Protein AF-A0A392PFU4-F1 (afdb_monomer_lite)

Organism: NCBI:txid97028

Secondary structure (DSSP, 8-state):
---S-------SHHHHHHHHH-SS-GGGG-S----TT-------GGGGSTT--SGGGG--

Radius of gyration: 15.75 Å; chains: 1; bounding box: 31×25×39 Å

Foldseek 3Di:
DDDPDDAQDQPDPVLVCQCVPDPPRNVVSRDDDDDPPDDDDDADPCLVDPVPDDPSRPPD

Structure (mmCIF, N/CA/C/O backbone):
data_AF-A0A392PFU4-F1
#
_entry.id   AF-A0A392PFU4-F1
#
loop_
_atom_site.group_PDB
_atom_site.id
_atom_site.type_symbol
_atom_site.label_atom_id
_atom_site.label_alt_id
_atom_site.label_comp_id
_atom_site.label_asym_id
_atom_site.label_entity_id
_atom_site.label_seq_id
_atom_site.pdbx_PDB_ins_code
_atom_site.Cartn_x
_atom_site.Cartn_y
_atom_site.Cartn_z
_atom_site.occupancy
_atom_site.B_iso_or_equiv
_atom_site.auth_seq_id
_atom_site.auth_comp_id
_atom_site.auth_asym_id
_atom_site.auth_atom_id
_atom_site.pdbx_PDB_model_num
ATOM 1 N N . MET A 1 1 ? 5.711 -15.384 -9.952 1.00 49.38 1 MET A N 1
ATOM 2 C CA . MET A 1 1 ? 5.063 -16.176 -8.885 1.00 49.38 1 MET A CA 1
ATOM 3 C C . MET A 1 1 ? 4.889 -15.239 -7.699 1.00 49.38 1 MET A C 1
ATOM 5 O O . MET A 1 1 ? 5.897 -14.730 -7.229 1.00 49.38 1 MET A O 1
ATOM 9 N N . GLY A 1 2 ? 3.656 -14.891 -7.321 1.00 67.62 2 GLY A N 1
ATOM 10 C CA . GLY A 1 2 ? 3.404 -13.975 -6.198 1.00 67.62 2 GLY A CA 1
ATOM 11 C C . GLY A 1 2 ? 3.790 -14.587 -4.845 1.00 67.62 2 GLY A C 1
ATOM 12 O O . GLY A 1 2 ? 3.919 -15.806 -4.730 1.00 67.62 2 GLY A O 1
ATOM 13 N N . SER A 1 3 ? 3.993 -13.747 -3.829 1.00 81.50 3 SER A N 1
ATOM 14 C CA . SER A 1 3 ? 4.158 -14.186 -2.435 1.00 81.50 3 SER A CA 1
ATOM 15 C C . SER A 1 3 ? 2.851 -14.796 -1.912 1.00 81.50 3 SER A C 1
ATOM 17 O O . SER A 1 3 ? 1.783 -14.255 -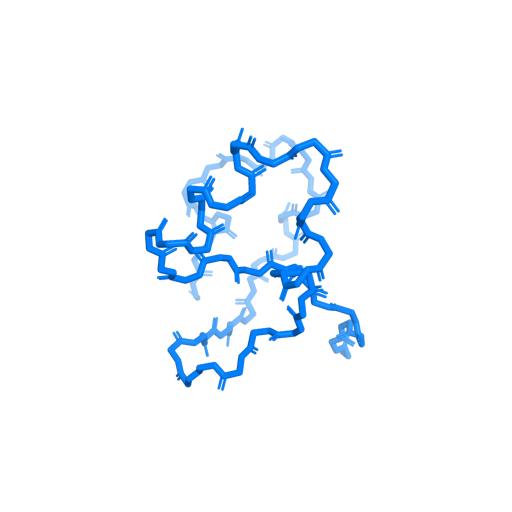2.168 1.00 81.50 3 SER A O 1
ATOM 19 N N . VAL A 1 4 ? 2.926 -15.883 -1.131 1.00 88.50 4 VAL A N 1
ATOM 20 C CA . VAL A 1 4 ? 1.764 -16.463 -0.411 1.00 88.50 4 VAL A CA 1
ATOM 21 C C . VAL A 1 4 ? 1.430 -15.717 0.887 1.00 88.50 4 VAL A C 1
ATOM 23 O O . VAL A 1 4 ? 0.522 -16.101 1.618 1.00 88.50 4 VAL A O 1
ATOM 26 N N . ARG A 1 5 ? 2.204 -14.679 1.216 1.00 91.62 5 ARG A N 1
ATOM 27 C CA . ARG A 1 5 ? 1.981 -13.806 2.370 1.00 91.62 5 ARG A CA 1
ATOM 28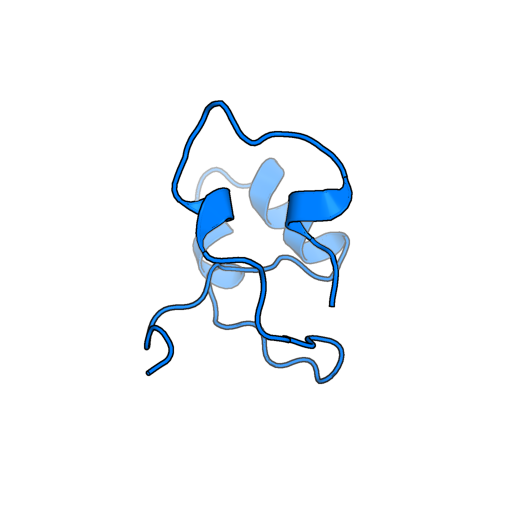 C C . ARG A 1 5 ? 1.587 -12.418 1.898 1.00 91.62 5 ARG A C 1
ATOM 30 O O . ARG A 1 5 ? 2.225 -11.884 0.990 1.00 91.62 5 ARG A O 1
ATOM 37 N N . MET A 1 6 ? 0.607 -11.845 2.585 1.00 92.88 6 MET A N 1
ATOM 38 C CA . MET A 1 6 ? 0.094 -10.495 2.372 1.00 92.88 6 MET A CA 1
ATOM 39 C C . MET A 1 6 ? 0.301 -9.674 3.649 1.00 92.88 6 MET A C 1
ATOM 41 O O . MET A 1 6 ? 0.282 -10.254 4.743 1.00 92.88 6 MET A O 1
ATOM 45 N N . PRO A 1 7 ? 0.520 -8.354 3.549 1.00 94.19 7 PRO A N 1
ATOM 46 C CA . PRO A 1 7 ? 0.465 -7.498 4.723 1.00 94.19 7 PRO A CA 1
ATOM 47 C C . PRO A 1 7 ? -0.955 -7.496 5.308 1.00 94.19 7 PRO A C 1
ATOM 49 O O . PRO A 1 7 ? -1.937 -7.691 4.594 1.00 94.19 7 PRO A O 1
ATOM 52 N N . VAL A 1 8 ? -1.059 -7.246 6.612 1.00 95.12 8 VAL A N 1
ATOM 53 C CA . VAL A 1 8 ? -2.339 -6.881 7.230 1.00 95.12 8 VAL A CA 1
ATOM 54 C C . VAL A 1 8 ? -2.664 -5.456 6.790 1.00 95.12 8 VAL A C 1
ATOM 56 O O . VAL A 1 8 ? -1.855 -4.554 7.003 1.00 95.12 8 VAL A O 1
ATOM 59 N N . ILE A 1 9 ? -3.833 -5.261 6.184 1.00 96.00 9 ILE A N 1
ATOM 60 C CA . ILE A 1 9 ? -4.336 -3.948 5.769 1.00 96.00 9 ILE A CA 1
ATOM 61 C C . ILE A 1 9 ? -5.512 -3.597 6.682 1.00 96.00 9 ILE A C 1
ATOM 63 O O . ILE A 1 9 ? -6.455 -4.375 6.813 1.00 96.00 9 ILE A O 1
ATOM 67 N N . LEU A 1 10 ? -5.439 -2.435 7.333 1.00 95.19 10 LEU A N 1
ATOM 68 C CA . LEU A 1 10 ? -6.518 -1.889 8.159 1.00 95.19 10 LEU A CA 1
ATOM 69 C C . LEU A 1 10 ? -7.346 -0.949 7.273 1.00 95.19 10 LEU A C 1
ATOM 71 O O . LEU A 1 10 ? -6.964 0.202 7.079 1.00 95.19 10 LEU A O 1
ATOM 75 N N . GLY A 1 11 ? -8.411 -1.474 6.664 1.00 92.94 11 GLY A N 1
ATOM 76 C CA . GLY A 1 11 ? -9.194 -0.756 5.645 1.00 92.94 11 GLY A CA 1
ATOM 77 C C . GLY A 1 11 ? -10.178 0.278 6.191 1.00 92.94 11 GLY A C 1
ATOM 78 O O . GLY A 1 11 ? -10.673 1.115 5.442 1.00 92.94 11 GLY A O 1
ATOM 79 N N . ASP A 1 12 ? -10.463 0.239 7.490 1.00 93.69 12 ASP A N 1
ATOM 80 C CA . ASP A 1 12 ? -11.449 1.096 8.135 1.00 93.69 12 ASP A CA 1
ATOM 81 C C . ASP A 1 12 ? -10.890 1.764 9.399 1.00 93.69 12 ASP A C 1
ATOM 83 O O . ASP A 1 12 ? -9.914 1.314 10.010 1.00 93.69 12 ASP A O 1
ATOM 87 N N . LYS A 1 13 ? -11.536 2.866 9.792 1.00 94.75 13 LYS A N 1
ATOM 88 C CA . LYS A 1 13 ? -11.122 3.673 10.940 1.00 94.75 13 LYS A CA 1
ATOM 89 C C . LYS A 1 13 ? -11.159 2.887 12.255 1.00 94.75 13 LYS A C 1
ATOM 91 O O . LYS A 1 13 ? -10.259 3.072 13.071 1.00 94.75 13 LYS A O 1
ATOM 96 N N . ASP A 1 14 ? -12.153 2.028 12.462 1.00 93.50 14 ASP A N 1
ATOM 97 C CA . ASP A 1 14 ? -12.322 1.298 13.723 1.00 93.50 14 ASP A CA 1
ATOM 98 C C . ASP A 1 14 ? -11.195 0.271 13.909 1.00 93.50 14 ASP A C 1
ATOM 100 O O . ASP A 1 14 ? -10.657 0.109 15.010 1.00 93.50 14 ASP A O 1
ATOM 104 N N . SER A 1 15 ? -10.771 -0.372 12.818 1.00 93.25 15 SER A N 1
ATOM 105 C CA . SER A 1 15 ? -9.604 -1.253 12.777 1.00 93.25 15 SER A CA 1
ATOM 106 C C . SER A 1 15 ? -8.307 -0.502 13.105 1.00 93.25 15 SER A C 1
ATOM 108 O O . SER A 1 15 ? -7.504 -0.983 13.912 1.00 93.25 15 SER A O 1
ATOM 110 N N . THR A 1 16 ? -8.103 0.694 12.540 1.00 94.62 16 THR A N 1
ATOM 111 C CA . THR A 1 16 ? -6.946 1.556 12.850 1.00 94.62 16 THR A CA 1
ATOM 112 C C . THR A 1 16 ? -6.951 2.023 14.303 1.00 94.62 16 THR A C 1
ATOM 114 O O . THR A 1 16 ? -5.923 1.949 14.979 1.00 94.62 16 THR A O 1
ATOM 117 N N . ASP A 1 17 ? -8.100 2.464 14.810 1.00 94.19 17 ASP A N 1
ATOM 118 C CA . ASP A 1 17 ? -8.245 2.914 16.192 1.00 94.19 17 ASP A CA 1
ATOM 119 C C . ASP A 1 17 ? -7.988 1.752 17.163 1.00 94.19 17 ASP A C 1
ATOM 121 O O . ASP A 1 17 ? -7.252 1.913 18.138 1.00 94.19 17 ASP A O 1
ATOM 125 N N . THR A 1 18 ? -8.507 0.555 16.873 1.00 93.56 18 THR A N 1
ATOM 126 C CA . THR A 1 18 ? -8.239 -0.667 17.652 1.00 93.56 18 THR A CA 1
ATOM 127 C C . THR A 1 18 ? -6.749 -1.012 17.667 1.00 93.56 18 THR A C 1
ATOM 129 O O . THR A 1 18 ? -6.204 -1.355 18.719 1.00 93.56 18 THR A O 1
ATOM 132 N N . TRP A 1 19 ? -6.062 -0.894 16.528 1.00 93.88 19 TRP A N 1
ATOM 133 C CA . TRP A 1 19 ? -4.617 -1.110 16.444 1.00 93.88 19 TRP A CA 1
ATOM 134 C C . TRP A 1 19 ? -3.825 -0.113 17.302 1.00 93.88 19 TRP A C 1
ATOM 136 O O . TRP A 1 19 ? -2.937 -0.519 18.048 1.00 93.88 19 TRP A O 1
ATOM 146 N N . LEU A 1 20 ? -4.157 1.178 17.231 1.00 92.62 20 LEU A N 1
ATOM 147 C CA . LEU A 1 20 ? -3.415 2.241 17.921 1.00 92.62 20 LEU A CA 1
ATOM 148 C C . LEU A 1 20 ? -3.717 2.336 19.423 1.00 92.62 20 LEU A C 1
ATOM 150 O O . LEU A 1 20 ? -2.863 2.774 20.191 1.00 92.62 20 LEU A O 1
ATOM 154 N N . SER A 1 21 ? -4.926 1.962 19.845 1.00 89.25 21 SER A N 1
ATOM 155 C CA . SER A 1 21 ? -5.387 2.120 21.232 1.00 89.25 21 SER A CA 1
ATOM 156 C C . SER A 1 21 ? -5.185 0.883 22.103 1.00 89.25 21 SER A C 1
ATOM 158 O O . SER A 1 21 ? -5.176 0.994 23.332 1.00 89.25 21 SER A O 1
ATOM 160 N N . SER A 1 22 ? -5.043 -0.305 21.509 1.00 80.25 22 SER A N 1
ATOM 161 C CA . SER A 1 22 ? -5.074 -1.546 22.276 1.00 80.25 22 SER A CA 1
ATOM 162 C C . SER A 1 22 ? -3.677 -2.049 22.646 1.00 80.25 22 SER A C 1
ATOM 164 O O . SER A 1 22 ? -2.812 -2.280 21.809 1.00 80.25 22 SER A O 1
ATOM 166 N N . THR A 1 23 ? -3.469 -2.309 23.936 1.00 73.75 23 THR A N 1
ATOM 167 C CA . THR A 1 23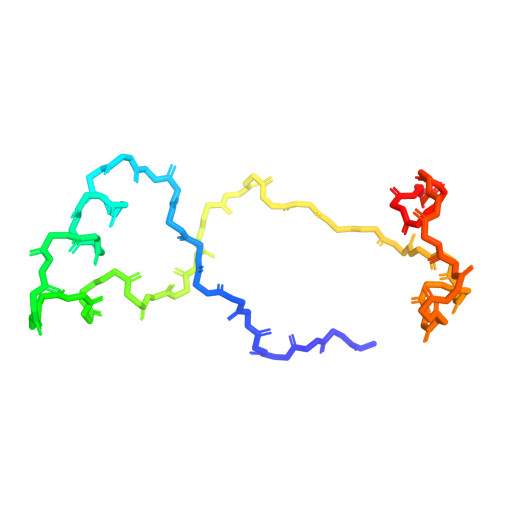 ? -2.257 -2.980 24.438 1.00 73.75 23 THR A CA 1
ATOM 168 C C . THR A 1 23 ? -2.301 -4.500 24.238 1.00 73.75 23 THR A C 1
ATOM 170 O O . THR A 1 23 ? -1.269 -5.164 24.283 1.00 73.75 23 THR A O 1
ATOM 173 N N . SER A 1 24 ? -3.493 -5.067 24.016 1.00 77.00 24 SER A N 1
ATOM 174 C CA . SER A 1 24 ? -3.721 -6.518 23.885 1.00 77.00 24 SER A CA 1
ATOM 175 C C . SER A 1 24 ? -4.773 -6.922 22.839 1.00 77.00 24 SER A C 1
ATOM 177 O O . SER A 1 24 ? -4.852 -8.097 22.479 1.00 77.00 24 SER A O 1
ATOM 179 N N . GLY A 1 25 ? -5.564 -5.972 22.328 1.00 75.75 25 GLY A N 1
ATOM 180 C CA . GLY A 1 25 ? -6.693 -6.220 21.420 1.00 75.75 25 GLY A CA 1
ATOM 181 C C . GLY A 1 25 ? -6.325 -6.304 19.937 1.00 75.75 25 GLY A C 1
ATOM 182 O O . GLY A 1 25 ? -7.137 -6.752 19.137 1.00 75.75 25 GLY A O 1
ATOM 183 N N . PHE A 1 26 ? -5.097 -5.946 19.562 1.00 85.88 26 PHE A N 1
ATOM 184 C CA . PHE A 1 26 ? -4.687 -5.794 18.164 1.00 85.88 26 PHE A CA 1
ATOM 185 C C . PHE A 1 26 ? -4.744 -7.095 17.346 1.00 85.88 26 PHE A C 1
ATOM 187 O O . PHE A 1 26 ? -4.797 -7.056 16.121 1.00 85.88 26 PHE A O 1
ATOM 194 N N . LYS A 1 27 ? -4.771 -8.268 17.993 1.00 90.69 27 LYS A N 1
ATOM 195 C CA . LYS A 1 27 ? -4.857 -9.559 17.292 1.00 90.69 27 LYS A CA 1
ATOM 196 C C . LYS A 1 27 ? -6.133 -9.715 16.464 1.00 90.69 27 LYS A C 1
ATOM 198 O O . LYS A 1 27 ? -6.090 -10.408 15.454 1.00 90.69 27 LYS A O 1
ATOM 203 N N . SER A 1 28 ? -7.247 -9.097 16.864 1.00 90.00 28 SER A N 1
ATOM 204 C CA . SER A 1 28 ? -8.522 -9.216 16.138 1.00 90.00 28 SER A CA 1
ATOM 205 C C . SER A 1 28 ? -8.488 -8.557 14.755 1.00 90.00 28 SER A C 1
ATOM 207 O O . SER A 1 28 ? -9.242 -8.965 13.872 1.00 90.00 28 SER A O 1
ATOM 209 N N . VAL A 1 29 ? -7.597 -7.581 14.556 1.00 93.12 29 VAL A N 1
ATOM 210 C CA . VAL A 1 29 ? -7.424 -6.863 13.285 1.00 93.12 29 VAL A CA 1
ATOM 211 C C . VAL A 1 29 ? -6.272 -7.418 12.435 1.00 93.12 29 VAL A C 1
ATOM 213 O O . VAL A 1 29 ? -6.134 -7.047 11.276 1.00 93.12 29 VAL A O 1
ATOM 216 N N . MET A 1 30 ? -5.472 -8.358 12.959 1.00 92.75 30 MET A N 1
ATOM 217 C CA . MET A 1 30 ? -4.383 -9.032 12.232 1.00 92.75 30 MET A CA 1
ATOM 218 C C . MET A 1 30 ? -4.887 -10.218 11.398 1.00 92.75 30 MET A C 1
ATOM 220 O O . MET A 1 30 ? -4.528 -11.370 11.644 1.00 92.75 30 MET A O 1
ATOM 224 N N . LYS A 1 31 ? -5.730 -9.939 10.407 1.00 92.81 31 LYS A N 1
ATOM 225 C CA . LYS A 1 31 ? -6.297 -10.936 9.488 1.00 92.81 31 LYS A CA 1
ATOM 226 C C . LYS A 1 31 ? -5.987 -10.574 8.028 1.00 92.81 31 LYS A C 1
ATOM 228 O O . LYS A 1 31 ? -5.652 -9.418 7.764 1.00 92.81 31 LYS A O 1
ATOM 233 N N . PRO A 1 32 ? -6.055 -11.538 7.088 1.00 93.81 32 PRO A N 1
ATOM 234 C CA . PRO A 1 32 ? -5.995 -11.230 5.664 1.00 93.81 32 PRO A CA 1
ATOM 235 C C . PRO A 1 32 ? -7.047 -10.187 5.279 1.00 93.81 32 PRO A C 1
ATOM 237 O O . PRO A 1 32 ? -8.137 -10.147 5.854 1.00 93.81 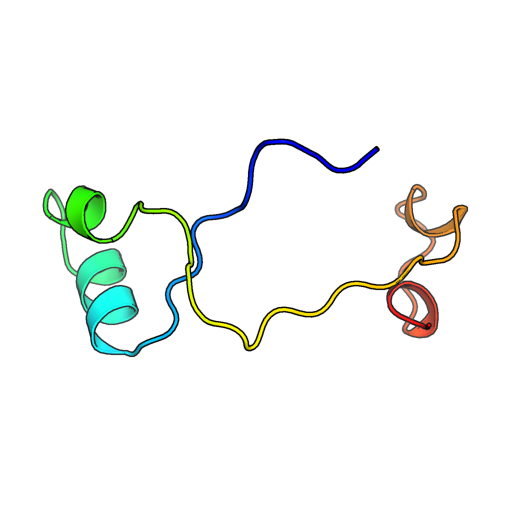32 PRO A O 1
ATOM 240 N N . TYR A 1 33 ? -6.688 -9.333 4.329 1.00 94.19 33 TYR A N 1
ATOM 241 C CA . TYR A 1 33 ? -7.595 -8.349 3.761 1.00 94.19 33 TYR A CA 1
ATOM 242 C C . TYR A 1 33 ? -8.350 -8.982 2.589 1.00 94.19 33 TYR A C 1
ATOM 244 O O . TYR A 1 33 ? -7.717 -9.533 1.691 1.00 94.19 33 TYR A O 1
ATOM 252 N N . GLU A 1 34 ? -9.680 -8.936 2.638 1.00 90.25 34 GLU A N 1
ATOM 253 C CA . GLU A 1 34 ? -10.573 -9.713 1.759 1.00 90.25 34 GLU A CA 1
ATOM 254 C C . GLU A 1 34 ? -11.402 -8.827 0.810 1.00 90.25 34 GLU A C 1
ATOM 256 O O . GLU A 1 34 ? -12.208 -9.335 0.031 1.00 90.25 34 GLU A O 1
ATOM 261 N N . GLU A 1 35 ? -11.234 -7.502 0.866 1.00 92.69 35 GLU A N 1
ATOM 262 C CA . GLU A 1 35 ? -11.971 -6.594 -0.016 1.00 92.69 35 GLU A CA 1
ATOM 263 C C . GLU A 1 35 ? -11.439 -6.663 -1.456 1.00 92.69 35 GLU A C 1
ATOM 265 O O . GLU A 1 35 ? -10.274 -6.969 -1.720 1.00 92.69 35 GLU A O 1
ATOM 270 N N . SER A 1 36 ? -12.319 -6.375 -2.418 1.00 92.31 36 SER A N 1
ATOM 271 C CA . SER A 1 36 ? -12.033 -6.507 -3.858 1.00 92.31 36 SER A CA 1
ATOM 272 C C . SER A 1 36 ? -11.363 -5.276 -4.487 1.00 92.31 36 SER A C 1
ATOM 274 O O . SER A 1 36 ? -11.267 -5.193 -5.710 1.00 92.31 36 SER A O 1
ATOM 276 N N . ASP A 1 37 ? -10.939 -4.302 -3.684 1.00 94.62 37 ASP A N 1
ATOM 277 C CA . ASP A 1 37 ? -10.351 -3.034 -4.131 1.00 94.62 37 ASP A CA 1
ATOM 278 C C . ASP A 1 37 ? -8.823 -3.089 -4.320 1.00 94.62 37 ASP A C 1
ATOM 280 O O . ASP A 1 37 ? -8.224 -2.126 -4.802 1.00 94.62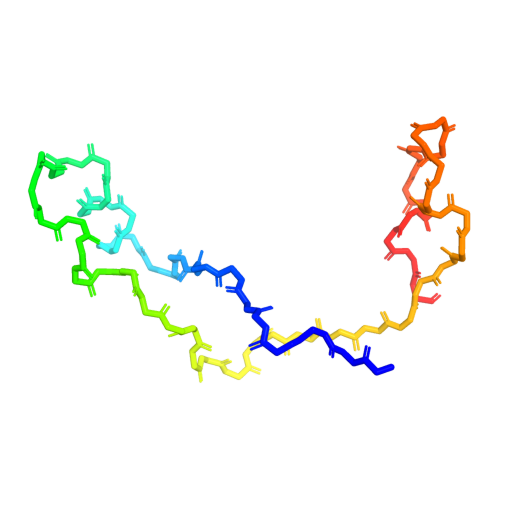 37 ASP A O 1
ATOM 284 N N . LEU A 1 38 ? -8.181 -4.220 -4.004 1.00 91.94 38 LEU A N 1
ATOM 285 C CA . LEU A 1 38 ? -6.760 -4.431 -4.275 1.00 91.94 38 LEU A CA 1
ATOM 286 C C . LEU A 1 38 ? -6.507 -4.779 -5.748 1.00 91.94 38 LEU A C 1
ATOM 288 O O . LEU A 1 38 ? -7.032 -5.759 -6.276 1.00 91.94 38 LEU A O 1
ATOM 292 N N . ALA A 1 39 ? -5.61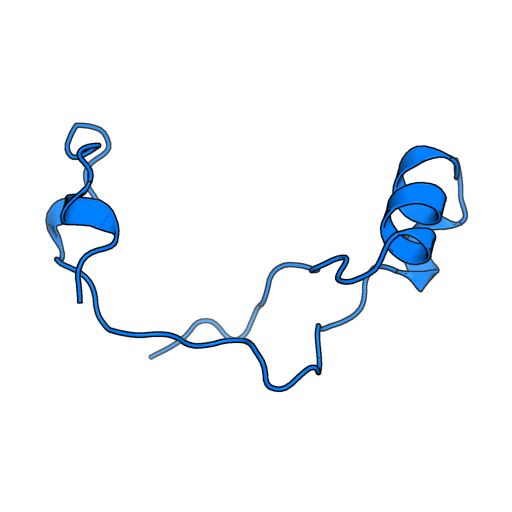7 -4.017 -6.383 1.00 92.69 39 ALA A N 1
ATOM 293 C CA . ALA A 1 39 ? -5.124 -4.266 -7.733 1.00 92.69 39 ALA A CA 1
ATOM 294 C C . ALA A 1 39 ? -3.592 -4.369 -7.747 1.00 92.69 39 ALA A C 1
ATOM 296 O O . ALA A 1 39 ? -2.899 -3.750 -6.938 1.00 92.69 39 ALA A O 1
ATOM 297 N N . TRP A 1 40 ? -3.056 -5.148 -8.684 1.00 91.12 40 TRP A N 1
ATOM 298 C CA . TRP A 1 40 ? -1.618 -5.338 -8.866 1.00 91.12 40 TRP A CA 1
ATOM 299 C C . TRP A 1 40 ? -1.266 -5.438 -10.344 1.00 91.12 40 TRP A C 1
ATOM 301 O O . TRP A 1 40 ? -1.954 -6.095 -11.125 1.00 91.12 40 TRP A O 1
ATOM 311 N N . TYR A 1 41 ? -0.142 -4.830 -10.701 1.00 94.12 41 TYR A N 1
ATOM 312 C CA . TYR A 1 41 ? 0.433 -4.856 -12.038 1.00 94.12 41 TYR A CA 1
ATOM 313 C C . TYR A 1 41 ? 1.954 -5.050 -11.946 1.00 94.12 41 TYR A C 1
ATOM 315 O O . TYR A 1 41 ? 2.559 -4.781 -10.901 1.00 94.12 41 TYR A O 1
ATOM 323 N N . PRO A 1 42 ? 2.596 -5.574 -13.001 1.00 93.50 42 PRO A N 1
ATOM 324 C CA . PRO A 1 42 ? 4.049 -5.665 -13.059 1.00 93.50 42 PRO A CA 1
ATOM 325 C C . PRO A 1 42 ? 4.689 -4.273 -13.043 1.00 93.50 42 PRO A C 1
ATOM 327 O O . PRO A 1 42 ? 4.219 -3.378 -13.729 1.00 93.50 42 PRO A O 1
ATOM 330 N N . VAL A 1 43 ? 5.802 -4.115 -12.325 1.00 94.75 43 VAL A N 1
ATOM 331 C CA . VAL A 1 43 ? 6.618 -2.889 -12.350 1.00 94.75 43 VAL A CA 1
ATOM 332 C C . VAL A 1 43 ? 8.000 -3.164 -12.936 1.00 94.75 43 VAL A C 1
ATOM 334 O O . VAL A 1 43 ? 8.416 -4.314 -13.111 1.00 94.75 43 VAL A O 1
ATOM 337 N N . THR A 1 44 ? 8.745 -2.097 -13.221 1.00 94.44 44 THR A N 1
ATOM 338 C CA . THR A 1 44 ? 10.129 -2.192 -13.697 1.00 94.44 44 THR A CA 1
ATOM 339 C C . THR A 1 44 ? 11.036 -2.955 -12.711 1.00 94.44 44 THR A C 1
ATOM 341 O O . THR A 1 44 ? 11.020 -2.676 -11.510 1.00 94.44 44 THR A O 1
ATOM 344 N N . PRO A 1 45 ? 11.920 -3.857 -13.186 1.00 94.75 45 PRO A N 1
ATOM 345 C CA . PRO A 1 45 ? 12.905 -4.533 -12.334 1.00 94.75 45 PRO A CA 1
ATOM 346 C C . PRO A 1 45 ? 13.875 -3.585 -11.615 1.00 94.75 45 PRO A C 1
ATOM 348 O O . PRO A 1 45 ? 14.510 -3.977 -10.634 1.00 94.75 45 PRO A O 1
ATOM 351 N N . ALA A 1 46 ? 14.007 -2.341 -12.092 1.00 96.31 46 ALA A N 1
ATOM 352 C CA . ALA A 1 46 ? 14.832 -1.322 -11.450 1.00 96.31 46 ALA A CA 1
ATOM 353 C C . ALA A 1 46 ? 14.376 -1.003 -10.015 1.00 96.31 46 ALA A C 1
ATOM 355 O O . ALA A 1 46 ? 15.226 -0.636 -9.209 1.00 96.31 46 ALA A O 1
ATOM 356 N N . MET A 1 47 ? 13.105 -1.262 -9.672 1.00 95.00 47 MET A N 1
ATOM 357 C CA . MET A 1 47 ? 12.557 -1.114 -8.317 1.00 95.00 47 MET A CA 1
ATOM 358 C C . MET A 1 47 ? 13.328 -1.922 -7.256 1.00 95.00 47 MET A C 1
ATOM 360 O O . MET A 1 47 ? 13.358 -1.567 -6.086 1.00 95.00 47 MET A O 1
ATOM 364 N N . GLY A 1 48 ? 14.044 -2.986 -7.633 1.00 92.62 48 GLY A N 1
ATOM 365 C CA . GLY A 1 48 ? 14.914 -3.701 -6.690 1.00 92.62 48 GLY A CA 1
ATOM 366 C C . GLY A 1 48 ? 16.118 -2.890 -6.176 1.00 92.62 48 GLY A C 1
ATOM 367 O O . GLY A 1 48 ? 16.830 -3.364 -5.291 1.00 92.62 48 GLY A O 1
ATOM 368 N N . LYS A 1 49 ? 16.394 -1.704 -6.735 1.00 96.94 49 LYS A N 1
ATOM 369 C CA . LYS A 1 49 ? 17.547 -0.863 -6.392 1.00 96.94 49 LYS A CA 1
ATOM 370 C C . LYS A 1 49 ? 17.104 0.294 -5.488 1.00 96.94 49 LYS A C 1
ATOM 372 O O . LYS A 1 49 ? 16.335 1.125 -5.949 1.00 96.94 49 LYS A O 1
ATOM 377 N N . PRO A 1 50 ? 17.658 0.450 -4.273 1.00 95.19 50 PRO A N 1
ATOM 378 C CA . PRO A 1 50 ? 17.296 1.566 -3.391 1.00 95.19 50 PRO A CA 1
ATOM 379 C C . PRO A 1 50 ? 17.561 2.964 -3.967 1.00 95.19 50 PRO A C 1
ATOM 381 O O . PRO A 1 50 ? 16.937 3.920 -3.538 1.00 95.19 50 PRO A O 1
ATOM 384 N N . SER A 1 51 ? 18.489 3.093 -4.923 1.00 96.94 51 SER A N 1
ATOM 385 C CA . SER A 1 51 ? 18.779 4.358 -5.615 1.00 96.94 51 SER A CA 1
ATOM 386 C C . SER A 1 51 ? 17.804 4.679 -6.754 1.00 96.94 51 SER A C 1
ATOM 388 O O . SER A 1 51 ? 18.040 5.618 -7.506 1.00 96.94 51 SER A O 1
ATOM 390 N N . PHE A 1 52 ? 16.814 3.821 -6.985 1.00 96.31 52 PHE A N 1
ATOM 391 C CA . PHE A 1 52 ? 15.739 4.022 -7.942 1.00 96.31 52 PHE A CA 1
ATOM 392 C C . PHE A 1 52 ? 14.481 4.289 -7.117 1.00 96.31 52 PHE A C 1
ATOM 394 O O . PHE A 1 52 ? 13.826 3.356 -6.664 1.00 96.31 52 PHE A O 1
ATOM 401 N N . ASP A 1 53 ? 14.239 5.564 -6.825 1.00 96.50 53 ASP A N 1
ATOM 402 C CA . ASP A 1 53 ? 13.263 6.053 -5.843 1.00 96.50 53 ASP A CA 1
ATOM 403 C C . ASP A 1 53 ? 12.326 7.133 -6.419 1.00 96.50 53 ASP A C 1
ATOM 405 O O . ASP A 1 53 ? 11.647 7.848 -5.679 1.00 96.50 53 ASP A O 1
ATOM 409 N N . GLY A 1 54 ? 12.265 7.247 -7.749 1.00 96.31 54 GLY A N 1
ATOM 410 C CA . GLY A 1 54 ? 11.389 8.179 -8.443 1.00 96.31 54 GLY A CA 1
ATOM 411 C C . GLY A 1 54 ? 9.955 7.659 -8.640 1.00 96.31 54 GLY A C 1
ATOM 412 O O . GLY A 1 54 ? 9.636 6.502 -8.345 1.00 96.31 54 GLY A O 1
ATOM 413 N N . PRO A 1 55 ? 9.048 8.504 -9.164 1.00 95.94 55 PRO A N 1
ATOM 414 C CA . PRO A 1 55 ? 7.642 8.147 -9.387 1.00 95.94 55 PRO A CA 1
ATOM 415 C C . PRO A 1 55 ? 7.447 6.966 -10.354 1.00 95.94 55 PRO A C 1
ATOM 417 O O . PRO A 1 55 ? 6.410 6.306 -10.339 1.00 95.94 55 PRO A O 1
ATOM 420 N N . GLU A 1 56 ? 8.439 6.666 -11.187 1.00 95.06 56 GLU A N 1
ATOM 421 C CA . GLU A 1 56 ? 8.455 5.524 -12.095 1.00 95.06 56 GLU A CA 1
ATOM 422 C C . GLU A 1 56 ? 8.470 4.158 -11.386 1.00 95.06 56 GLU A C 1
ATOM 424 O O . GLU A 1 56 ? 8.154 3.151 -12.020 1.00 95.06 56 GLU A O 1
ATOM 429 N N . CYS A 1 57 ? 8.787 4.107 -10.086 1.00 95.62 57 CYS A N 1
ATOM 430 C CA . CYS A 1 57 ? 8.794 2.874 -9.290 1.00 95.62 57 CYS A CA 1
ATOM 431 C C . CYS A 1 57 ? 7.435 2.169 -9.250 1.00 95.62 57 CYS A C 1
ATOM 433 O O . CYS A 1 57 ? 7.377 0.947 -9.130 1.00 95.62 57 CYS A O 1
ATOM 435 N N . ILE A 1 58 ? 6.353 2.943 -9.356 1.00 94.75 58 ILE A N 1
ATOM 436 C CA . ILE A 1 58 ? 4.972 2.459 -9.303 1.00 94.75 58 ILE A CA 1
ATOM 437 C C . ILE A 1 58 ? 4.268 2.594 -10.653 1.00 94.75 58 ILE A C 1
ATOM 439 O O . ILE A 1 58 ? 3.046 2.604 -10.707 1.00 94.75 58 ILE A O 1
ATOM 443 N N . LYS A 1 59 ? 4.994 2.764 -11.757 1.00 93.56 59 LYS A N 1
ATOM 444 C CA . LYS A 1 59 ? 4.359 2.902 -13.069 1.00 93.56 59 LYS A CA 1
ATOM 445 C C . LYS A 1 59 ? 3.963 1.531 -13.634 1.00 93.56 59 LYS A C 1
ATOM 447 O O . LYS A 1 59 ? 4.766 0.602 -13.550 1.00 93.56 59 LYS A O 1
ATOM 452 N N . GLU A 1 60 ? 2.750 1.444 -14.190 1.00 89.38 60 GLU A N 1
ATOM 453 C CA . GLU A 1 60 ? 2.271 0.312 -15.010 1.00 89.38 60 GLU A CA 1
ATOM 454 C C . GLU A 1 60 ? 3.007 0.214 -16.355 1.00 89.38 60 GLU A C 1
ATOM 456 O O . GLU A 1 60 ? 3.320 1.278 -16.953 1.00 89.38 60 GLU A O 1
#

InterPro domains:
  IPR003738 SOS response associated peptidase (SRAP) [PF02586] (5-49)
  IPR003738 SOS response associated peptidase (SRAP) [PTHR13604] (5-60)
  IPR036590 SOS response associated peptidase-like [G3DSA:3.90.1680.10] (1-60)
  IPR036590 SOS response associated peptidase-like [SSF143081] (5-59)

pLDDT: mean 91.03, std 7.97, range [49.38, 96.94]

Sequence (60 aa):
MGSVRMPVILGDKDSTDTWLSSTSGFKSVMKPYEESDLAWYPVTPAMGKPSFDGPECIKE